Protein AF-A0A7W5F944-F1 (afdb_monomer)

Organism: NCBI:txid1841

Foldseek 3Di:
DDDDPDDPPPPPPPPQDDLVVLVVLLVVLVVVLVVLVVCLVVDDPVCNVVSVVVSVVSVVSNVV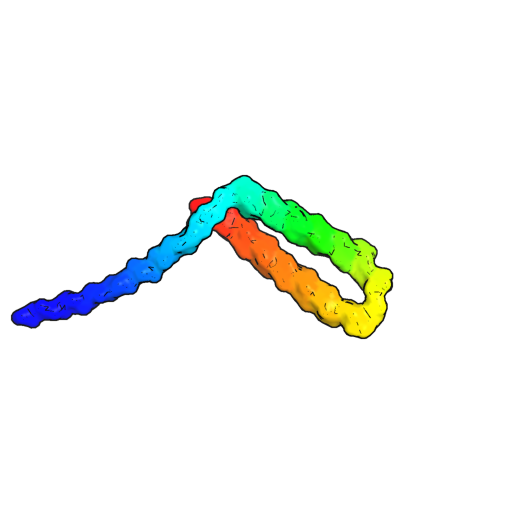SVVCNVVVD

Secondary structure (DSSP, 8-state):
------------------HHHHHHHHHHHHHHHHHHHHTGGGS-TTTHHHHHHHHHHHHHHHHHHHHHHHTT-

pLDDT: mean 85.53, std 18.24, range [43.88, 98.62]

Solvent-accessible surface area (backbone atoms only — not comparable to full-atom values): 4536 Å² total; per-residue (Å²): 137,85,80,82,83,77,76,82,81,73,76,70,77,71,81,80,71,56,67,69,58,49,52,53,51,43,51,54,47,52,51,51,50,48,53,55,58,75,47,46,82,79,46,54,78,88,52,43,64,58,51,54,50,49,51,51,52,47,52,53,50,46,53,51,48,53,51,41,62,73,62,67,110

Nearest PDB structures (foldseek):
  5ako-assembly1_A  TM=9.041E-01  e=1.874E+00  Pseudomonas aeruginosa
  3stq-assembly2_F  TM=9.463E-01  e=3.078E+00  Pseudomonas aeruginosa
  3rq9-assembly1_A  TM=9.560E-01  e=3.274E+00  Pseudomonas aeruginosa

Sequence (73 aa):
MAVENELPDMAVPVPRKDPALLEAELFGLEETLNILRDEFTSVAPSERVHVVRHMRDTRVRIARIRMQLLHGY

Mean predicted aligned error: 10.01 Å

Radius of gyration: 19.65 Å; Cα contacts (8 Å, |Δi|>4): 21; chains: 1; bounding box: 45×52×38 Å

Structure (mmCIF, N/CA/C/O backbone):
data_AF-A0A7W5F944-F1
#
_entry.id   AF-A0A7W5F944-F1
#
loop_
_atom_site.group_PDB
_atom_site.id
_atom_site.type_symbol
_atom_site.label_atom_id
_atom_site.label_alt_id
_atom_site.label_comp_id
_atom_site.label_asym_id
_atom_site.label_entity_id
_atom_site.label_seq_id
_atom_site.pdbx_PDB_ins_code
_atom_site.Cartn_x
_atom_site.Cartn_y
_atom_site.Cartn_z
_atom_site.occ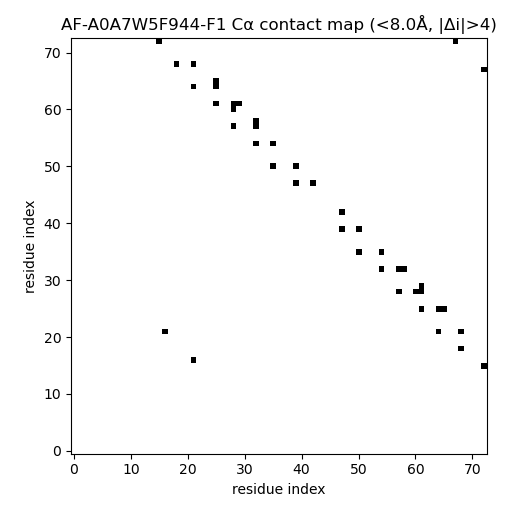upancy
_atom_site.B_iso_or_equiv
_atom_site.auth_seq_id
_atom_site.auth_comp_id
_atom_site.auth_asym_id
_atom_site.auth_atom_id
_atom_site.pdbx_PDB_model_num
ATOM 1 N N . MET A 1 1 ? -33.881 -44.159 20.610 1.00 43.88 1 MET A N 1
ATOM 2 C CA . MET A 1 1 ? -32.441 -43.841 20.684 1.00 43.88 1 MET A CA 1
ATOM 3 C C . MET A 1 1 ? -32.209 -42.663 19.762 1.00 43.88 1 MET A C 1
ATOM 5 O O . MET A 1 1 ? -32.371 -42.820 18.561 1.00 43.88 1 MET A O 1
ATOM 9 N N . ALA A 1 2 ? -31.990 -41.482 20.335 1.00 50.16 2 ALA A N 1
ATOM 10 C CA . ALA A 1 2 ? -31.640 -40.274 19.600 1.00 50.16 2 ALA A CA 1
ATOM 11 C C . ALA A 1 2 ? -30.112 -40.219 19.497 1.00 50.16 2 ALA A C 1
ATOM 13 O O . ALA A 1 2 ? -29.435 -40.436 20.498 1.00 50.16 2 ALA A O 1
ATOM 14 N N . VAL A 1 3 ? -29.587 -39.988 18.297 1.00 56.28 3 VAL A N 1
ATOM 15 C CA . VAL A 1 3 ? -28.190 -39.597 18.094 1.00 56.28 3 VAL A CA 1
ATOM 16 C C . VAL A 1 3 ? -28.226 -38.167 17.586 1.00 56.28 3 VAL A C 1
ATOM 18 O O . VAL A 1 3 ? -28.521 -37.899 16.423 1.00 56.28 3 VAL A O 1
ATOM 21 N N . GLU A 1 4 ? -28.063 -37.241 18.522 1.00 52.41 4 GLU A N 1
ATOM 22 C CA . GLU A 1 4 ? -27.901 -35.823 18.242 1.00 52.41 4 GLU A CA 1
ATOM 23 C C . GLU A 1 4 ? -26.566 -35.670 17.514 1.00 52.41 4 GLU A C 1
ATOM 25 O O . GLU A 1 4 ? -25.498 -35.942 18.057 1.00 52.41 4 GLU A O 1
ATOM 30 N N . ASN A 1 5 ? -26.639 -35.345 16.226 1.00 48.72 5 ASN A N 1
ATOM 31 C CA . ASN A 1 5 ? -25.467 -35.096 15.405 1.00 48.72 5 ASN A CA 1
ATOM 32 C C . ASN A 1 5 ? -25.018 -33.659 15.699 1.00 48.72 5 ASN A C 1
ATOM 34 O O . ASN A 1 5 ? -25.413 -32.717 15.013 1.00 48.72 5 ASN A O 1
ATOM 38 N N . GLU A 1 6 ? -24.285 -33.491 16.797 1.00 52.81 6 GLU A N 1
ATOM 39 C CA . GLU A 1 6 ? -23.721 -32.214 17.219 1.00 52.81 6 GLU A CA 1
ATOM 40 C C . GLU A 1 6 ? -22.667 -31.772 16.192 1.00 52.81 6 GLU A C 1
ATOM 42 O O . GLU A 1 6 ? -21.586 -32.351 16.077 1.00 52.81 6 GLU A O 1
ATOM 47 N N . LEU A 1 7 ? -23.005 -30.755 15.397 1.00 65.19 7 LEU A N 1
ATOM 48 C CA . LEU A 1 7 ? -22.051 -30.021 14.571 1.00 65.19 7 LEU A CA 1
ATOM 49 C C . LEU A 1 7 ? -20.973 -29.430 15.492 1.00 65.19 7 LEU A C 1
ATOM 51 O O . LEU A 1 7 ? -21.324 -28.638 16.370 1.00 65.19 7 LEU A O 1
ATOM 55 N N . PRO A 1 8 ? -19.674 -29.722 15.304 1.00 50.53 8 PRO A N 1
ATOM 56 C CA . PRO A 1 8 ? -18.659 -28.916 15.944 1.00 50.53 8 PRO A CA 1
ATOM 57 C C . PRO A 1 8 ? -18.607 -27.585 15.196 1.00 50.53 8 PRO A C 1
ATOM 59 O O . PRO A 1 8 ? -17.997 -27.471 14.130 1.00 50.53 8 PRO A O 1
ATOM 62 N N . ASP A 1 9 ? -19.260 -26.575 15.765 1.00 61.75 9 ASP A N 1
ATOM 63 C CA . ASP A 1 9 ? -19.010 -25.173 15.451 1.00 61.75 9 ASP A CA 1
ATOM 64 C C . ASP A 1 9 ? -17.597 -24.825 15.945 1.00 61.75 9 ASP A C 1
ATOM 66 O O . ASP A 1 9 ? -17.379 -24.240 17.005 1.00 61.75 9 ASP A O 1
ATOM 70 N N . MET A 1 10 ? -16.588 -25.279 15.198 1.00 49.09 10 MET A N 1
ATOM 71 C CA . MET A 1 10 ? -15.222 -24.796 15.334 1.00 49.09 10 MET A CA 1
ATOM 72 C C . MET A 1 10 ? -15.115 -23.481 14.567 1.00 49.09 10 MET A C 1
ATOM 74 O O . MET A 1 10 ? -14.382 -23.363 13.582 1.00 49.09 10 MET A O 1
ATOM 78 N N . ALA A 1 11 ? -15.827 -22.465 15.053 1.00 54.09 11 ALA A N 1
ATOM 79 C CA . ALA A 1 11 ? -15.390 -21.092 14.911 1.00 54.09 11 ALA A CA 1
ATOM 80 C C . ALA A 1 11 ? -14.016 -21.000 15.588 1.00 54.09 11 ALA A C 1
ATOM 82 O O . ALA A 1 11 ? -13.901 -20.713 16.779 1.00 54.09 11 ALA A O 1
ATOM 83 N N . VAL A 1 12 ? -12.960 -21.335 14.841 1.00 53.53 12 VAL A N 1
ATOM 84 C CA . VAL A 1 12 ? -11.582 -21.107 15.265 1.00 53.53 12 VAL A CA 1
ATOM 85 C C . VAL A 1 12 ? -11.523 -19.628 15.627 1.00 53.53 12 VAL A C 1
ATOM 87 O O . VAL A 1 12 ? -11.778 -18.800 14.745 1.00 53.53 12 VAL A O 1
ATOM 90 N N . PRO A 1 13 ? -11.250 -19.260 16.891 1.00 50.47 13 PRO A N 1
ATOM 91 C CA . PRO A 1 13 ? -11.117 -17.863 17.233 1.00 50.47 13 PRO A CA 1
ATOM 92 C C . PRO A 1 13 ? -9.918 -17.361 16.441 1.00 50.47 13 PRO A C 1
ATOM 94 O O . PRO A 1 13 ? -8.775 -17.728 16.717 1.00 50.47 13 PRO A O 1
ATOM 97 N N . VAL A 1 14 ? -10.191 -16.577 15.398 1.00 57.06 14 VAL A N 1
ATOM 98 C CA . VAL A 1 14 ? -9.153 -15.853 14.677 1.00 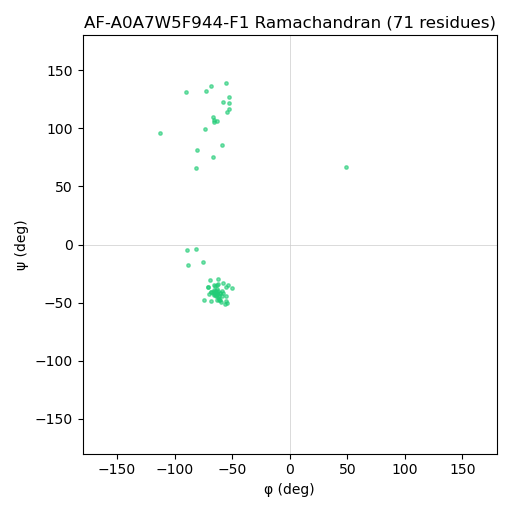57.06 14 VAL A CA 1
ATOM 99 C C . VAL A 1 14 ? -8.398 -15.081 15.756 1.00 57.06 14 VAL A C 1
ATOM 101 O O . VAL A 1 14 ? -9.048 -14.348 16.510 1.00 57.06 14 VAL A O 1
ATOM 104 N N . PRO A 1 15 ? -7.077 -15.288 15.918 1.00 56.38 15 PRO A N 1
ATOM 105 C CA . PRO A 1 15 ? -6.332 -14.616 16.966 1.00 56.38 15 PRO A CA 1
ATOM 106 C C . PRO A 1 15 ? -6.564 -13.114 16.817 1.00 56.38 15 PRO A C 1
ATOM 108 O O . PRO A 1 15 ? -6.219 -12.522 15.791 1.00 56.38 15 PRO A O 1
ATOM 111 N N . ARG A 1 16 ? -7.242 -12.534 17.813 1.00 64.44 16 ARG A N 1
ATOM 112 C CA . ARG A 1 16 ? -7.651 -11.131 17.809 1.00 64.44 16 ARG A CA 1
ATOM 113 C C . ARG A 1 16 ? -6.379 -10.297 17.850 1.00 64.44 16 ARG A C 1
ATOM 115 O O . ARG A 1 16 ? -5.700 -10.257 18.873 1.00 64.44 16 ARG A O 1
ATOM 122 N N . LYS A 1 17 ? -6.020 -9.692 16.719 1.00 71.19 17 LYS A N 1
ATOM 123 C CA . LYS A 1 17 ? -4.944 -8.703 16.684 1.00 71.19 17 LYS A CA 1
ATOM 124 C C . LYS A 1 17 ? -5.411 -7.468 17.447 1.00 71.19 17 LYS A C 1
ATOM 126 O O . LYS A 1 17 ? -6.550 -7.038 17.284 1.00 71.19 17 LYS A O 1
ATOM 131 N N . ASP A 1 18 ? -4.520 -6.925 18.266 1.00 86.88 18 ASP A N 1
ATOM 132 C CA . ASP A 1 18 ? -4.705 -5.630 18.916 1.00 86.88 18 ASP A CA 1
ATOM 133 C C . ASP A 1 18 ? -5.046 -4.566 17.847 1.00 86.88 18 ASP A C 1
ATOM 135 O O . ASP A 1 18 ? -4.309 -4.464 16.856 1.00 86.88 18 ASP A O 1
ATOM 139 N N . PRO A 1 19 ? -6.144 -3.798 17.998 1.00 89.75 19 PRO A N 1
ATOM 140 C CA . PRO A 1 19 ? -6.500 -2.718 17.081 1.00 89.75 19 PRO A CA 1
ATOM 141 C C . PRO A 1 19 ? -5.349 -1.745 16.805 1.00 89.75 19 PRO A C 1
ATOM 143 O O . PRO A 1 19 ? -5.155 -1.363 15.655 1.00 89.75 19 PRO A O 1
ATOM 146 N N . ALA A 1 20 ? -4.516 -1.428 17.802 1.00 92.19 20 ALA A N 1
ATOM 147 C CA . ALA A 1 20 ? -3.362 -0.549 17.612 1.00 92.19 20 ALA A CA 1
ATOM 148 C C . ALA A 1 20 ? -2.312 -1.164 16.667 1.00 92.19 20 ALA A C 1
ATOM 150 O O . ALA A 1 20 ? -1.697 -0.468 15.858 1.00 92.19 20 ALA A O 1
ATOM 151 N N . LEU A 1 21 ? -2.130 -2.489 16.718 1.00 93.69 21 LEU A N 1
ATOM 152 C CA . LEU A 1 21 ? -1.251 -3.200 15.786 1.00 93.69 21 LEU A CA 1
ATOM 153 C C . LEU A 1 21 ? -1.841 -3.240 14.372 1.00 93.69 21 LEU A C 1
ATOM 155 O O . LEU A 1 21 ? -1.094 -3.150 13.400 1.00 93.69 21 LEU A O 1
ATOM 159 N N . LEU A 1 22 ? -3.165 -3.366 14.246 1.00 93.81 22 LEU A N 1
ATOM 160 C CA . LEU A 1 22 ? -3.853 -3.299 12.954 1.00 93.81 22 LEU A CA 1
ATOM 161 C C . LEU A 1 22 ? -3.757 -1.901 12.334 1.00 93.81 22 LEU A C 1
ATOM 163 O O . LEU A 1 22 ? -3.511 -1.792 11.137 1.00 93.81 22 LEU A O 1
ATOM 167 N N . GLU A 1 2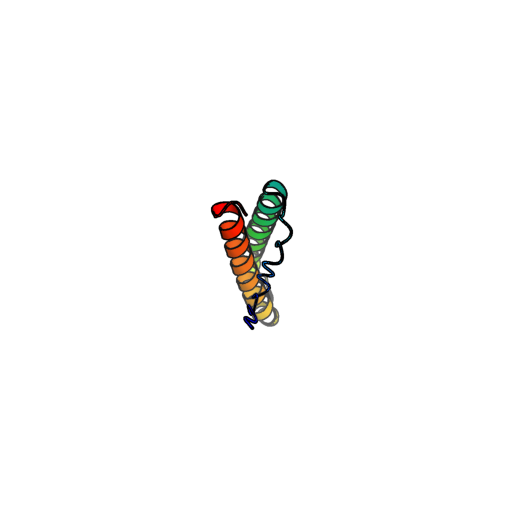3 ? -3.903 -0.846 13.131 1.00 95.19 23 GLU A N 1
ATOM 168 C CA . GLU A 1 23 ? -3.731 0.541 12.691 1.00 95.19 23 GLU A CA 1
ATOM 169 C C . GLU A 1 23 ? -2.292 0.822 12.242 1.00 95.19 23 GLU A C 1
ATOM 171 O O . GLU A 1 23 ? -2.082 1.389 11.170 1.00 95.19 23 GLU A O 1
ATOM 176 N N . ALA A 1 24 ? -1.294 0.357 13.000 1.00 96.69 24 ALA A N 1
ATOM 177 C CA . ALA A 1 24 ? 0.109 0.473 12.607 1.00 96.69 24 ALA A CA 1
ATOM 178 C C . ALA A 1 24 ? 0.415 -0.301 11.309 1.00 96.69 24 ALA A C 1
ATOM 180 O O . ALA A 1 24 ? 1.107 0.205 10.424 1.00 96.69 24 ALA A O 1
ATOM 181 N N . GLU A 1 25 ? -0.129 -1.516 11.161 1.00 96.38 25 GLU A N 1
ATOM 182 C CA . GLU A 1 25 ? 0.000 -2.311 9.933 1.00 96.38 25 GLU A CA 1
ATOM 183 C C . GLU A 1 25 ? -0.673 -1.610 8.743 1.00 96.38 25 GLU A C 1
ATOM 185 O O . GLU A 1 25 ? -0.105 -1.564 7.651 1.00 96.38 25 GLU A O 1
ATOM 190 N N . LEU A 1 26 ? -1.862 -1.036 8.948 1.00 97.69 26 LEU A N 1
ATOM 191 C CA . LEU A 1 26 ? -2.582 -0.270 7.935 1.00 97.69 26 LEU A CA 1
ATOM 192 C C . LEU A 1 26 ? -1.756 0.928 7.458 1.00 97.69 26 LEU A C 1
ATOM 194 O O . LEU A 1 26 ? -1.572 1.082 6.251 1.00 97.69 26 LEU A O 1
ATOM 198 N N . PHE A 1 27 ? -1.221 1.714 8.394 1.00 98.19 27 PHE A N 1
ATOM 199 C CA . PHE A 1 27 ? -0.377 2.868 8.095 1.00 98.19 27 PHE A CA 1
ATOM 200 C C . PHE A 1 27 ? 0.833 2.474 7.235 1.00 98.19 27 PHE A C 1
ATOM 202 O O . PHE A 1 27 ? 1.041 3.039 6.162 1.00 98.19 27 PHE A O 1
ATOM 209 N N . GLY A 1 28 ? 1.583 1.444 7.643 1.00 98.31 28 GLY A N 1
ATOM 210 C CA . GLY A 1 28 ? 2.766 1.001 6.899 1.00 98.31 28 GLY A CA 1
ATOM 211 C C . GLY A 1 28 ? 2.444 0.486 5.490 1.00 98.31 28 GLY A C 1
ATOM 212 O O . GLY A 1 28 ? 3.206 0.709 4.546 1.00 98.31 28 GLY A O 1
ATOM 213 N N . LEU A 1 29 ? 1.298 -0.178 5.304 1.00 98.56 29 LEU A N 1
ATOM 214 C CA . LEU A 1 29 ? 0.860 -0.633 3.980 1.00 98.56 29 LEU A CA 1
ATOM 215 C C . LEU A 1 29 ? 0.421 0.528 3.081 1.00 98.56 29 LEU A C 1
ATOM 217 O O . LEU A 1 29 ? 0.665 0.485 1.875 1.00 98.56 29 LEU A O 1
ATOM 221 N N . GLU A 1 30 ? -0.228 1.549 3.640 1.00 98.62 30 GLU A N 1
ATOM 222 C CA . GLU A 1 30 ? -0.607 2.762 2.910 1.00 98.62 30 GLU A CA 1
ATOM 223 C C . GLU A 1 30 ? 0.624 3.560 2.474 1.00 98.62 30 GLU A C 1
ATOM 225 O O . GLU A 1 30 ? 0.703 3.966 1.313 1.00 98.62 30 GLU A O 1
ATOM 230 N N . GLU A 1 31 ? 1.615 3.696 3.356 1.00 98.56 31 GLU A N 1
ATOM 231 C CA . GLU A 1 31 ? 2.906 4.311 3.042 1.00 98.56 31 GLU A CA 1
ATOM 232 C C . GLU A 1 31 ? 3.641 3.534 1.944 1.00 98.56 31 GLU A C 1
ATOM 234 O O . GLU A 1 31 ? 4.028 4.111 0.927 1.00 98.56 31 GLU A O 1
ATOM 239 N N . THR A 1 32 ? 3.726 2.205 2.075 1.00 97.94 32 THR A N 1
ATOM 240 C CA . THR A 1 32 ? 4.304 1.329 1.042 1.00 97.94 32 THR A CA 1
ATOM 241 C C . THR A 1 32 ? 3.610 1.537 -0.304 1.00 97.94 32 THR A C 1
ATOM 243 O O . THR A 1 32 ? 4.257 1.644 -1.343 1.00 97.94 32 THR A O 1
ATOM 246 N N . LEU A 1 33 ? 2.277 1.612 -0.311 1.00 98.12 33 LEU A N 1
ATOM 247 C CA . LEU A 1 33 ? 1.511 1.804 -1.538 1.00 98.12 33 LEU A CA 1
ATOM 248 C C . LEU A 1 33 ? 1.770 3.175 -2.177 1.00 98.12 33 LEU A C 1
ATOM 250 O O . LEU A 1 33 ? 1.755 3.267 -3.404 1.00 98.12 33 LEU A O 1
ATOM 254 N N . ASN A 1 34 ? 1.984 4.219 -1.375 1.00 98.06 34 ASN A N 1
ATOM 255 C CA . ASN A 1 34 ? 2.330 5.548 -1.874 1.00 98.06 34 ASN A CA 1
ATOM 256 C C . ASN A 1 34 ? 3.731 5.561 -2.488 1.00 98.06 34 ASN A C 1
ATOM 258 O O . ASN A 1 34 ? 3.857 5.939 -3.649 1.00 98.06 34 ASN A O 1
ATOM 262 N N . ILE A 1 35 ? 4.737 5.020 -1.794 1.00 97.94 35 ILE A N 1
ATOM 263 C CA . ILE A 1 35 ? 6.109 4.906 -2.318 1.00 97.94 35 ILE A CA 1
ATOM 264 C C . ILE A 1 35 ? 6.115 4.164 -3.660 1.00 97.94 35 ILE A C 1
ATOM 266 O O . ILE A 1 35 ? 6.645 4.655 -4.654 1.00 97.94 35 ILE A O 1
ATOM 270 N N . LEU A 1 36 ? 5.441 3.009 -3.734 1.00 96.69 36 LEU A N 1
ATOM 271 C CA . LEU A 1 36 ? 5.374 2.221 -4.968 1.00 96.69 36 LEU A CA 1
ATOM 272 C C . LEU A 1 36 ? 4.690 2.962 -6.122 1.00 96.69 36 LEU A C 1
ATOM 274 O O . LEU A 1 36 ? 4.993 2.671 -7.276 1.00 96.69 36 LEU A O 1
ATOM 278 N N . ARG A 1 37 ? 3.748 3.872 -5.842 1.00 97.12 37 ARG A N 1
ATOM 279 C CA . ARG A 1 37 ? 3.104 4.702 -6.872 1.00 97.12 37 ARG A CA 1
A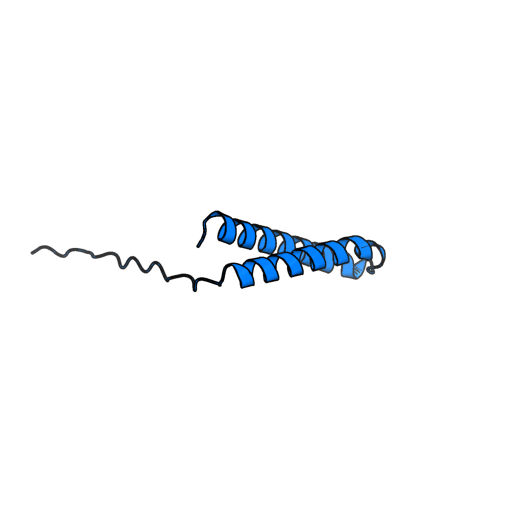TOM 280 C C . ARG A 1 37 ? 4.035 5.800 -7.355 1.00 97.12 37 ARG A C 1
ATOM 282 O O . ARG A 1 37 ? 4.164 5.967 -8.567 1.00 97.12 37 ARG A O 1
ATOM 289 N N . ASP A 1 38 ? 4.660 6.508 -6.425 1.00 98.00 38 ASP A N 1
ATOM 290 C CA . ASP A 1 38 ? 5.512 7.657 -6.720 1.00 98.00 38 ASP A CA 1
ATOM 291 C C . ASP A 1 38 ? 6.754 7.221 -7.504 1.00 98.00 38 ASP A C 1
ATOM 293 O O . ASP A 1 38 ? 7.141 7.846 -8.494 1.00 98.00 38 ASP A O 1
ATOM 297 N N . GLU A 1 39 ? 7.317 6.069 -7.144 1.00 96.50 39 GLU A N 1
ATOM 298 C CA . GLU A 1 39 ? 8.521 5.528 -7.771 1.00 96.50 39 GLU A CA 1
ATOM 299 C C . GLU A 1 39 ? 8.236 4.630 -8.983 1.00 96.50 39 GLU A C 1
ATOM 301 O O . GLU A 1 39 ? 9.167 4.212 -9.673 1.00 96.50 39 GLU A O 1
ATOM 306 N N . PHE A 1 40 ? 6.967 4.343 -9.306 1.00 96.00 40 PHE A N 1
ATOM 307 C CA . PHE A 1 40 ? 6.608 3.359 -10.338 1.00 96.00 40 PHE A CA 1
ATOM 308 C C . PHE A 1 40 ? 7.244 3.647 -11.704 1.00 96.00 40 PHE A C 1
ATOM 310 O O . PHE A 1 40 ? 7.616 2.738 -12.448 1.00 96.00 40 PHE A O 1
ATOM 317 N N . THR A 1 41 ? 7.363 4.928 -12.053 1.00 93.94 41 THR A N 1
ATOM 318 C CA . THR A 1 41 ? 7.939 5.349 -13.335 1.00 93.94 41 THR A CA 1
AT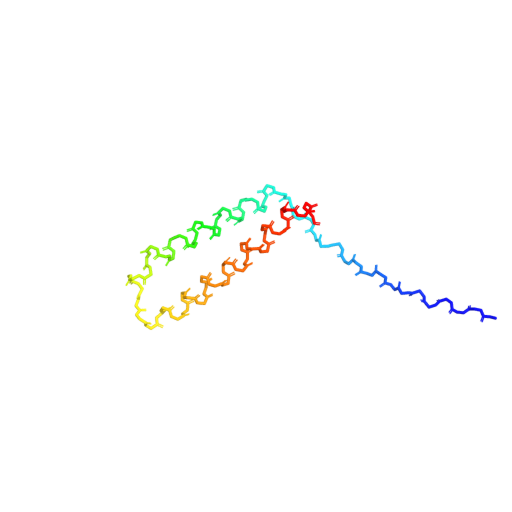OM 319 C C . THR A 1 41 ? 9.440 5.067 -13.420 1.00 93.94 41 THR A C 1
ATOM 321 O O . THR A 1 41 ? 9.922 4.726 -14.504 1.00 93.94 41 THR A O 1
ATOM 324 N N . SER A 1 42 ? 10.138 5.103 -12.283 1.00 96.38 42 SER A N 1
ATOM 325 C CA . SER A 1 42 ? 11.562 4.784 -12.130 1.00 96.38 42 SER A CA 1
ATOM 326 C C . SER A 1 42 ? 11.848 3.279 -12.172 1.00 96.38 42 SER A C 1
ATOM 328 O O . SER A 1 42 ? 12.991 2.872 -12.373 1.00 96.38 42 SER A O 1
ATOM 330 N N . VAL A 1 43 ? 10.823 2.434 -12.026 1.00 95.94 43 VAL A N 1
ATOM 331 C CA . VAL A 1 43 ? 10.953 0.975 -12.121 1.00 95.94 43 VAL A CA 1
ATOM 332 C C . VAL A 1 43 ? 11.167 0.555 -13.576 1.00 95.94 43 VAL A C 1
ATOM 334 O O . VAL A 1 43 ? 10.417 0.952 -14.480 1.00 95.94 43 VAL A O 1
ATOM 337 N N . ALA A 1 44 ? 12.164 -0.308 -13.795 1.00 96.81 44 ALA A N 1
ATOM 338 C CA . ALA A 1 44 ? 12.451 -0.903 -15.096 1.00 96.81 44 ALA A CA 1
ATOM 339 C C . ALA A 1 44 ? 11.209 -1.619 -15.667 1.00 96.81 44 ALA A C 1
ATOM 341 O O . ALA A 1 44 ? 10.521 -2.323 -14.925 1.00 96.81 44 ALA A O 1
ATOM 342 N N . PRO A 1 45 ? 10.911 -1.506 -16.978 1.00 95.75 45 PRO A N 1
ATOM 343 C CA . PRO A 1 45 ? 9.696 -2.083 -17.557 1.00 95.75 45 PRO A CA 1
ATOM 344 C C . PRO A 1 45 ? 9.490 -3.578 -17.278 1.00 95.75 45 PRO A C 1
ATOM 346 O O . PRO A 1 45 ? 8.351 -3.991 -17.069 1.00 95.75 45 PRO A O 1
ATOM 349 N N . SER A 1 46 ? 10.570 -4.369 -17.224 1.00 96.44 46 SER A N 1
ATOM 350 C CA . SER A 1 46 ? 10.525 -5.804 -16.904 1.00 96.44 46 SER A CA 1
ATOM 351 C C . SER A 1 46 ? 9.987 -6.088 -15.499 1.00 96.44 46 SER A C 1
ATOM 353 O O . SER A 1 46 ? 9.260 -7.057 -15.303 1.00 96.44 46 SER A O 1
ATOM 355 N N . GLU A 1 47 ? 10.269 -5.207 -14.539 1.00 96.69 47 GLU A N 1
ATOM 356 C CA . GLU A 1 47 ? 9.898 -5.372 -13.130 1.00 96.69 47 GLU A CA 1
ATOM 357 C C . GLU A 1 47 ? 8.508 -4.808 -12.810 1.00 96.69 47 GLU A C 1
ATOM 359 O O . GLU A 1 47 ? 7.889 -5.166 -11.805 1.00 96.69 47 GLU A O 1
ATOM 364 N N . ARG A 1 48 ? 7.958 -3.950 -13.680 1.00 97.19 48 ARG A N 1
ATOM 365 C CA . ARG A 1 48 ? 6.668 -3.279 -13.440 1.00 97.19 48 ARG A CA 1
ATOM 366 C C . ARG A 1 48 ? 5.517 -4.256 -13.228 1.00 97.19 48 ARG A C 1
ATOM 368 O O . ARG A 1 48 ? 4.621 -3.964 -12.442 1.00 97.19 48 ARG A O 1
ATOM 375 N N . VAL A 1 49 ? 5.534 -5.420 -13.88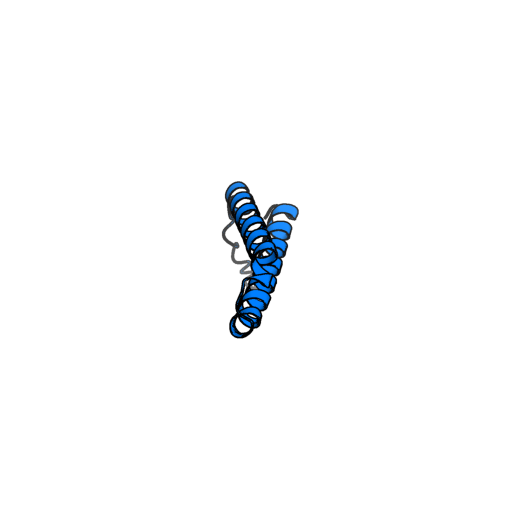1 1.00 97.31 49 VAL A N 1
ATOM 376 C CA . VAL A 1 49 ? 4.495 -6.446 -13.686 1.00 97.31 49 VAL A CA 1
ATOM 377 C C . VAL A 1 49 ? 4.488 -6.986 -12.251 1.00 97.31 49 VAL A C 1
ATOM 379 O O . VAL A 1 49 ? 3.418 -7.196 -11.673 1.00 97.31 49 VAL A O 1
ATOM 382 N N . HIS A 1 50 ? 5.668 -7.152 -11.649 1.00 97.19 50 HIS A N 1
ATOM 383 C CA . HIS A 1 50 ? 5.817 -7.589 -10.264 1.00 97.19 50 HIS A CA 1
ATOM 384 C C . HIS A 1 50 ? 5.372 -6.494 -9.299 1.00 97.19 50 HIS A C 1
ATOM 386 O O . HIS A 1 50 ? 4.610 -6.774 -8.374 1.00 97.19 50 HIS A O 1
ATOM 392 N N . VAL A 1 51 ? 5.752 -5.242 -9.569 1.00 97.50 51 VAL A N 1
ATOM 393 C CA . VAL A 1 51 ? 5.329 -4.092 -8.760 1.00 97.50 51 VAL A CA 1
ATOM 394 C C . VAL A 1 51 ? 3.812 -3.907 -8.805 1.00 97.50 51 VAL A C 1
ATOM 396 O O . VAL A 1 51 ? 3.188 -3.795 -7.756 1.00 97.50 51 VAL A O 1
ATOM 399 N N . VAL A 1 52 ? 3.176 -3.984 -9.979 1.00 98.00 52 VAL A N 1
ATOM 400 C CA . VAL A 1 52 ? 1.707 -3.899 -10.104 1.00 98.00 52 VAL A CA 1
ATOM 401 C C . VAL A 1 52 ? 1.010 -5.018 -9.331 1.00 98.00 52 VAL A C 1
ATOM 403 O O . VAL A 1 52 ? 0.007 -4.766 -8.655 1.00 98.00 52 VAL A O 1
ATOM 406 N N . ARG A 1 53 ? 1.530 -6.251 -9.397 1.00 98.12 53 ARG A N 1
ATOM 407 C CA . ARG A 1 53 ? 1.001 -7.365 -8.598 1.00 98.12 53 ARG A CA 1
ATOM 408 C C . ARG A 1 53 ? 1.123 -7.063 -7.106 1.00 98.12 53 ARG A C 1
ATOM 410 O O . ARG A 1 53 ? 0.132 -7.168 -6.392 1.00 98.12 53 ARG A O 1
ATOM 417 N N . HIS A 1 54 ? 2.292 -6.612 -6.662 1.00 97.88 54 HIS A N 1
ATOM 418 C CA . HIS A 1 54 ? 2.522 -6.275 -5.264 1.00 97.88 54 HIS A CA 1
ATOM 419 C C . HIS A 1 54 ? 1.600 -5.143 -4.782 1.00 97.88 54 HIS A C 1
ATOM 421 O O . HIS A 1 54 ? 0.951 -5.277 -3.750 1.00 97.88 54 HIS A O 1
ATOM 427 N N . MET A 1 55 ? 1.426 -4.078 -5.570 1.00 98.38 55 MET A N 1
ATOM 428 C CA . MET A 1 55 ? 0.481 -2.995 -5.270 1.00 98.38 55 MET A CA 1
ATOM 429 C C . MET A 1 55 ? -0.962 -3.502 -5.148 1.00 98.38 55 MET A C 1
ATOM 431 O O . MET A 1 55 ? -1.710 -3.040 -4.284 1.00 98.38 55 MET A O 1
ATOM 435 N N . ARG A 1 56 ? -1.380 -4.444 -6.004 1.00 98.50 56 ARG A N 1
ATOM 436 C CA . ARG A 1 56 ? -2.705 -5.072 -5.910 1.00 98.50 56 ARG A CA 1
ATOM 437 C C . ARG A 1 56 ? -2.852 -5.842 -4.598 1.00 98.50 56 ARG A C 1
ATOM 439 O O . ARG A 1 56 ? -3.854 -5.651 -3.911 1.00 98.50 56 ARG A O 1
ATOM 446 N N . ASP A 1 57 ? -1.872 -6.664 -4.244 1.00 98.19 57 ASP A N 1
ATOM 447 C CA . ASP A 1 57 ? -1.904 -7.471 -3.021 1.00 98.19 57 ASP A CA 1
ATOM 448 C C . ASP A 1 57 ? -1.907 -6.584 -1.766 1.00 98.19 57 ASP A C 1
ATOM 450 O O . ASP A 1 57 ? -2.709 -6.795 -0.853 1.00 98.19 57 ASP A O 1
ATOM 454 N N . THR A 1 58 ? -1.106 -5.515 -1.763 1.00 98.31 58 THR A N 1
ATOM 455 C CA . THR A 1 58 ? -1.091 -4.493 -0.706 1.00 98.31 58 THR A CA 1
ATOM 456 C C . THR A 1 58 ? -2.461 -3.830 -0.549 1.00 98.31 58 THR A C 1
ATOM 458 O O . THR A 1 58 ? -2.967 -3.729 0.567 1.00 98.31 58 THR A O 1
ATOM 461 N N . ARG A 1 59 ? -3.139 -3.466 -1.650 1.00 98.62 59 ARG A N 1
ATOM 462 C CA . ARG A 1 59 ? -4.510 -2.911 -1.602 1.00 98.62 59 ARG A CA 1
ATOM 463 C C . ARG A 1 59 ? -5.526 -3.891 -1.021 1.00 98.62 59 ARG A C 1
ATOM 465 O O . ARG A 1 59 ? -6.401 -3.474 -0.265 1.00 98.62 59 ARG A O 1
ATOM 472 N N . VAL A 1 60 ? -5.422 -5.177 -1.357 1.00 98.38 60 VAL A N 1
ATOM 473 C CA . VAL A 1 60 ? -6.297 -6.218 -0.793 1.00 98.38 60 VAL A CA 1
ATOM 474 C C . VAL A 1 60 ? -6.062 -6.364 0.711 1.00 98.38 60 VAL A C 1
ATOM 476 O O . VAL A 1 60 ? -7.024 -6.469 1.474 1.00 98.38 60 VAL A O 1
ATOM 479 N N . ARG A 1 61 ? -4.804 -6.325 1.161 1.00 97.62 61 ARG A N 1
ATOM 480 C CA . ARG A 1 61 ? -4.458 -6.404 2.585 1.00 97.62 61 ARG A CA 1
ATOM 481 C C . ARG A 1 61 ? -4.963 -5.190 3.369 1.00 97.62 61 ARG A C 1
ATOM 483 O O . ARG A 1 61 ? -5.583 -5.380 4.410 1.00 97.62 61 ARG A O 1
ATOM 490 N N . ILE A 1 62 ? -4.801 -3.982 2.827 1.00 98.12 62 ILE A N 1
ATOM 491 C CA . ILE A 1 62 ? -5.384 -2.741 3.372 1.00 98.12 62 ILE A CA 1
ATOM 492 C C . ILE A 1 62 ? -6.899 -2.888 3.542 1.00 98.12 62 ILE A C 1
ATOM 494 O O . ILE A 1 62 ? -7.428 -2.634 4.621 1.00 98.12 62 ILE A O 1
ATOM 498 N N . ALA A 1 63 ? -7.605 -3.339 2.499 1.00 97.44 63 ALA A N 1
ATOM 499 C CA . ALA A 1 63 ? -9.053 -3.524 2.562 1.00 97.44 63 ALA A CA 1
ATOM 500 C C . ALA A 1 63 ? -9.452 -4.536 3.648 1.00 97.44 63 ALA A C 1
ATOM 502 O O . ALA A 1 63 ? -10.390 -4.288 4.399 1.00 97.44 63 ALA A O 1
ATOM 503 N N . ARG A 1 64 ? -8.711 -5.643 3.780 1.00 95.62 64 ARG A N 1
ATOM 504 C CA . ARG A 1 64 ? -8.943 -6.642 4.832 1.00 95.62 64 ARG A CA 1
ATOM 505 C C . ARG A 1 64 ? -8.769 -6.054 6.232 1.00 95.62 64 ARG A C 1
ATOM 507 O O . ARG A 1 64 ? -9.634 -6.276 7.070 1.00 95.62 64 ARG A O 1
ATOM 514 N N . ILE A 1 65 ? -7.694 -5.305 6.476 1.00 95.19 65 ILE A N 1
ATOM 515 C CA . ILE A 1 65 ? -7.438 -4.685 7.785 1.00 95.19 65 ILE A CA 1
ATOM 516 C C . ILE A 1 65 ? -8.517 -3.655 8.112 1.00 95.19 65 ILE A C 1
ATOM 518 O O . ILE A 1 65 ? -9.057 -3.663 9.212 1.00 95.19 65 ILE A O 1
ATOM 522 N N . ARG A 1 66 ? -8.908 -2.821 7.141 1.00 95.50 66 ARG A N 1
ATOM 523 C CA . ARG A 1 66 ? -10.013 -1.870 7.322 1.00 95.50 66 ARG A CA 1
ATOM 524 C C . ARG A 1 66 ? -11.317 -2.577 7.698 1.00 95.50 66 ARG A C 1
ATOM 526 O O . ARG A 1 66 ? -12.007 -2.111 8.593 1.00 95.50 66 ARG A O 1
ATOM 533 N N . MET A 1 67 ? -11.632 -3.715 7.076 1.00 93.44 67 MET A N 1
ATOM 534 C CA . MET A 1 67 ? -12.810 -4.513 7.447 1.00 93.44 67 MET A CA 1
ATOM 535 C C . MET A 1 67 ? -12.710 -5.082 8.870 1.00 93.44 67 MET A C 1
ATOM 537 O O . MET A 1 67 ? -13.700 -5.065 9.593 1.00 93.44 67 MET A O 1
ATOM 541 N N . GLN A 1 68 ? -11.527 -5.542 9.288 1.00 91.50 68 GLN A N 1
ATOM 542 C CA . GLN A 1 68 ? -11.288 -6.023 10.657 1.00 91.50 68 GLN A CA 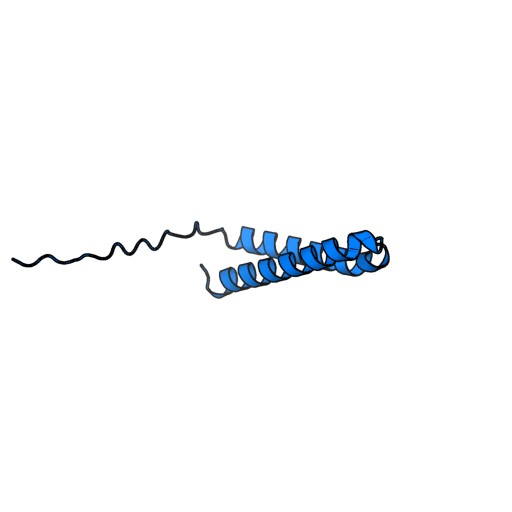1
ATOM 543 C C . GLN A 1 68 ? -11.449 -4.906 11.699 1.00 91.50 68 GLN A C 1
ATOM 545 O O . GLN A 1 68 ? -12.029 -5.130 12.758 1.00 91.50 68 GLN A O 1
ATOM 550 N N . LEU A 1 69 ? -10.979 -3.695 11.383 1.00 90.38 69 LEU A N 1
ATOM 551 C CA . LEU A 1 69 ? -11.140 -2.518 12.239 1.00 90.38 69 LEU A CA 1
ATOM 552 C C . LEU A 1 69 ? -12.607 -2.065 12.325 1.00 90.38 69 LEU A C 1
ATOM 554 O O . LEU A 1 69 ? -13.077 -1.738 13.410 1.00 90.38 69 LEU A O 1
ATOM 558 N N . LEU A 1 70 ? -13.347 -2.079 11.209 1.00 89.50 70 LEU A N 1
ATOM 559 C CA . LEU A 1 70 ? -14.756 -1.659 11.161 1.00 89.50 70 LEU A CA 1
ATOM 560 C C . LEU A 1 70 ? -15.694 -2.599 11.916 1.00 89.50 70 LEU A C 1
ATOM 562 O O . LEU A 1 70 ? -16.624 -2.142 12.574 1.00 89.50 70 LEU A O 1
ATOM 566 N N . HIS A 1 71 ? -15.474 -3.905 11.797 1.00 84.69 71 HIS A N 1
ATOM 567 C CA . HIS A 1 71 ? -16.293 -4.892 12.495 1.00 84.69 71 HIS A CA 1
ATOM 568 C C . HIS A 1 71 ? -15.864 -5.092 13.943 1.00 84.69 71 HIS A C 1
ATOM 570 O O . HIS A 1 71 ? -16.557 -5.803 14.662 1.00 84.69 71 HIS A O 1
ATOM 576 N N . GLY A 1 72 ? -14.781 -4.420 14.362 1.00 66.62 72 GLY A N 1
ATOM 577 C CA . GLY A 1 72 ? -14.251 -4.484 15.709 1.00 66.62 72 GLY A CA 1
ATOM 578 C C . GLY A 1 72 ? -14.129 -5.933 16.137 1.00 66.62 72 GLY A C 1
ATOM 579 O O . GLY A 1 72 ? -14.872 -6.315 17.029 1.00 66.62 72 GLY A O 1
ATOM 580 N N . TYR A 1 73 ? -13.227 -6.681 15.485 1.00 53.50 73 TYR A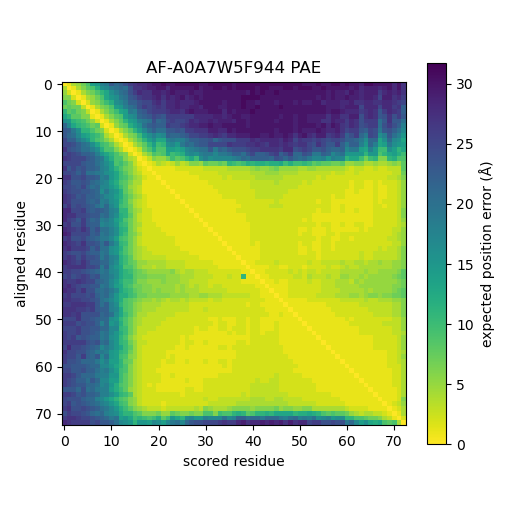 N 1
ATOM 581 C CA . TYR A 1 73 ? -12.981 -8.136 15.594 1.00 53.50 73 TYR A CA 1
ATOM 582 C C . TYR A 1 73 ? -13.665 -8.976 14.501 1.00 53.50 73 TYR A C 1
ATOM 584 O O . TYR A 1 73 ? -14.832 -9.387 14.667 1.00 53.50 73 TYR A O 1
#